Protein AF-M6GL65-F1 (afdb_monomer_lite)

Secondary structure (DSSP, 8-state):
-HHHHHHHHHHHTHHHHHH-TTTTTSTTTTTSS-HHHHHHHHHHHHHHHHHHHHHHT-HHHHHHHHHHHHHIIIIII--

Organism: NCBI:txid1001590

pLDDT: mean 88.56, std 8.02, range [53.94, 97.06]

Sequence (79 aa):
MSSASFIFNQVIEKDRDAKMKRTSNRPIPSGRISVVQATLVGIAMMGSSFYVLAVYVNLLTALCAFAALISYVFLYTIF

Structure (mmCIF, N/CA/C/O backbone):
data_AF-M6GL65-F1
#
_entry.id   AF-M6GL65-F1
#
loop_
_atom_site.group_PDB
_atom_site.id
_atom_site.type_symbol
_atom_site.label_atom_id
_atom_site.label_alt_id
_atom_site.label_comp_id
_atom_site.label_asym_id
_atom_site.label_entity_id
_atom_site.label_seq_id
_atom_site.pdbx_PDB_ins_code
_atom_site.Cartn_x
_atom_site.Cartn_y
_atom_site.Cartn_z
_atom_site.occupancy
_atom_site.B_iso_or_equiv
_atom_site.auth_seq_id
_atom_site.auth_comp_id
_atom_site.auth_asym_id
_atom_site.auth_atom_id
_atom_site.pdbx_PDB_model_num
ATOM 1 N N . MET A 1 1 ? -3.814 4.399 -8.187 1.00 87.94 1 MET A N 1
ATOM 2 C CA . MET A 1 1 ? -3.252 4.502 -6.818 1.00 87.94 1 MET A CA 1
ATOM 3 C C . MET A 1 1 ? -4.305 4.686 -5.722 1.00 87.94 1 MET A C 1
ATOM 5 O O . MET A 1 1 ? -4.12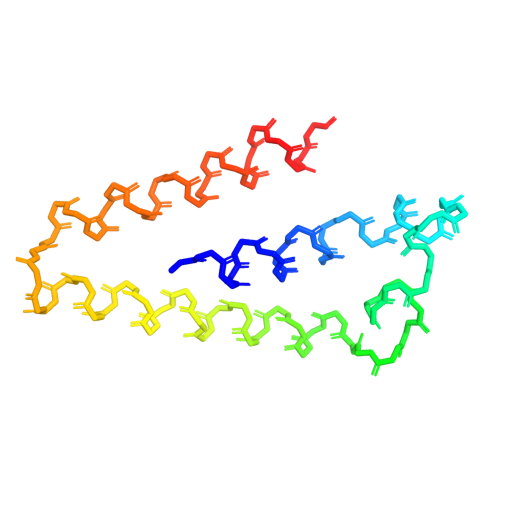6 4.109 -4.660 1.00 87.94 1 MET A O 1
ATOM 9 N N . SER A 1 2 ? -5.398 5.430 -5.947 1.00 89.00 2 SER A N 1
ATOM 10 C CA . SER A 1 2 ? -6.357 5.809 -4.890 1.00 89.00 2 SER A CA 1
ATOM 11 C C . SER A 1 2 ? -6.954 4.636 -4.104 1.00 89.00 2 SER A C 1
ATOM 13 O O . SER A 1 2 ? -7.061 4.715 -2.886 1.00 89.00 2 SER A O 1
ATOM 15 N N . SER A 1 3 ? -7.287 3.522 -4.764 1.00 89.19 3 SER A N 1
ATOM 16 C CA . SER A 1 3 ? -7.820 2.331 -4.086 1.00 89.19 3 SER A CA 1
ATOM 17 C C . SER A 1 3 ? -6.848 1.755 -3.053 1.00 89.19 3 SER A C 1
ATOM 19 O O . SER A 1 3 ? -7.269 1.394 -1.959 1.00 89.19 3 SER A O 1
ATOM 21 N N . ALA A 1 4 ? -5.546 1.721 -3.363 1.00 89.50 4 ALA A N 1
ATOM 22 C CA . ALA A 1 4 ? -4.527 1.286 -2.411 1.00 89.50 4 ALA A CA 1
ATOM 23 C C . ALA A 1 4 ? -4.454 2.240 -1.208 1.00 89.50 4 ALA A C 1
ATOM 25 O O . ALA A 1 4 ? -4.446 1.781 -0.070 1.00 89.50 4 ALA A O 1
ATOM 26 N N . SER A 1 5 ? -4.508 3.557 -1.444 1.00 88.50 5 SER A N 1
ATOM 27 C CA . SER A 1 5 ? -4.542 4.568 -0.377 1.00 88.50 5 SER A CA 1
ATOM 28 C C . SER A 1 5 ? -5.742 4.393 0.562 1.00 88.50 5 SER A C 1
ATOM 30 O O . SER A 1 5 ? -5.564 4.410 1.775 1.00 88.50 5 SER A O 1
ATOM 32 N N . PHE A 1 6 ? -6.949 4.151 0.034 1.00 89.19 6 PHE A N 1
ATOM 33 C CA . PHE A 1 6 ? -8.142 3.909 0.861 1.00 89.19 6 PHE A CA 1
ATOM 34 C C . PHE A 1 6 ? -8.049 2.633 1.702 1.00 89.19 6 PHE A C 1
ATOM 36 O O . PHE A 1 6 ? -8.530 2.609 2.837 1.00 89.19 6 PHE A O 1
ATOM 43 N N . ILE A 1 7 ? -7.463 1.569 1.145 1.00 90.25 7 ILE A N 1
ATOM 44 C CA . ILE A 1 7 ? -7.266 0.304 1.858 1.00 90.25 7 ILE A CA 1
ATOM 45 C C . ILE A 1 7 ? -6.255 0.500 2.989 1.00 90.25 7 ILE A C 1
ATOM 47 O O . ILE A 1 7 ? -6.557 0.155 4.130 1.00 90.25 7 ILE A O 1
ATOM 51 N N . PHE A 1 8 ? -5.097 1.102 2.701 1.00 90.06 8 PHE A N 1
ATOM 52 C CA . PHE A 1 8 ? -4.082 1.371 3.719 1.00 90.06 8 PHE A CA 1
ATOM 53 C C . PHE A 1 8 ? -4.595 2.310 4.813 1.00 90.06 8 PHE A C 1
ATOM 55 O O . PHE A 1 8 ? -4.342 2.043 5.984 1.00 90.06 8 PHE A O 1
ATOM 62 N N . ASN A 1 9 ? -5.392 3.325 4.465 1.00 89.88 9 ASN A N 1
ATOM 63 C CA . ASN A 1 9 ? -6.015 4.205 5.452 1.00 89.88 9 ASN A CA 1
ATOM 64 C C . ASN A 1 9 ? -6.858 3.421 6.463 1.00 89.88 9 ASN A C 1
ATOM 66 O O . ASN A 1 9 ? -6.674 3.545 7.666 1.00 89.88 9 ASN A O 1
ATOM 70 N N . GLN A 1 10 ? -7.747 2.551 5.979 1.00 88.31 10 GLN A N 1
ATOM 71 C CA . GLN A 1 10 ? -8.610 1.753 6.853 1.00 88.31 10 GLN A CA 1
ATOM 72 C C . GLN A 1 10 ? -7.851 0.683 7.648 1.00 88.31 10 GLN A C 1
ATOM 74 O O . GLN A 1 10 ? -8.287 0.310 8.735 1.00 88.31 10 GLN A O 1
ATOM 79 N N . VAL A 1 11 ? -6.743 0.165 7.109 1.00 89.56 11 VAL A N 1
ATOM 80 C CA . VAL A 1 11 ? -5.861 -0.766 7.825 1.00 89.56 11 VAL A CA 1
ATOM 81 C C . VAL A 1 11 ? -5.183 -0.066 9.002 1.00 89.56 11 VAL A C 1
ATOM 83 O O . VAL A 1 11 ? -5.198 -0.603 10.107 1.00 89.56 11 VAL A O 1
ATOM 86 N N . ILE A 1 12 ? -4.621 1.124 8.779 1.00 87.62 12 ILE A N 1
ATOM 87 C CA . ILE A 1 12 ? -3.865 1.869 9.794 1.00 87.62 12 ILE A CA 1
ATOM 88 C C . ILE A 1 12 ? -4.807 2.505 10.823 1.00 87.62 12 ILE A C 1
ATOM 90 O O . ILE A 1 12 ? -4.547 2.449 12.020 1.00 87.62 12 ILE A O 1
ATOM 94 N N . GLU A 1 13 ? -5.937 3.065 10.386 1.00 89.31 13 GLU A N 1
ATOM 95 C CA . GLU A 1 13 ? -6.912 3.703 11.276 1.00 89.31 13 GLU A CA 1
ATOM 96 C C . GLU A 1 13 ? -7.892 2.723 11.926 1.00 89.31 13 GLU A C 1
ATOM 98 O O . GLU A 1 13 ? -8.786 3.168 12.642 1.00 89.31 13 GLU A O 1
ATOM 103 N N . LYS A 1 14 ? -7.743 1.406 11.724 1.00 87.31 14 LYS A N 1
ATOM 104 C CA . LYS A 1 14 ? -8.689 0.381 12.196 1.00 87.31 14 LYS A CA 1
ATOM 105 C C . LYS A 1 14 ? -9.167 0.619 13.635 1.00 87.31 14 LYS A C 1
ATOM 107 O O . LYS A 1 14 ? -10.369 0.588 13.895 1.00 87.31 14 LYS A O 1
ATOM 112 N N . ASP A 1 15 ? -8.247 0.863 14.564 1.00 85.50 15 ASP A N 1
ATOM 113 C CA . ASP A 1 15 ? -8.583 1.011 15.985 1.00 85.50 15 ASP A CA 1
ATOM 114 C C . ASP A 1 15 ? -9.272 2.348 16.302 1.00 85.50 15 ASP A C 1
ATOM 116 O O . ASP A 1 15 ? -10.106 2.416 17.209 1.00 85.50 15 ASP A O 1
ATOM 120 N N . ARG A 1 16 ? -8.950 3.414 15.551 1.00 84.56 16 ARG A N 1
ATOM 121 C CA . ARG A 1 16 ? -9.632 4.718 15.636 1.00 84.56 16 ARG A CA 1
ATOM 122 C C . ARG A 1 16 ? -11.037 4.610 15.045 1.00 84.56 16 ARG A C 1
ATOM 124 O O . ARG A 1 16 ? -12.006 4.997 15.698 1.00 84.56 16 ARG A O 1
ATOM 131 N N . ASP A 1 17 ? -11.154 4.010 13.865 1.00 87.56 17 ASP A N 1
ATOM 132 C CA . ASP A 1 17 ? -12.419 3.806 13.167 1.00 87.56 17 ASP A CA 1
ATOM 133 C C . ASP A 1 17 ? -13.396 2.947 13.976 1.00 87.56 17 ASP A C 1
ATOM 135 O O . ASP A 1 17 ? -14.584 3.262 14.035 1.00 87.56 17 ASP A O 1
ATOM 139 N N . ALA A 1 18 ? -12.912 1.910 14.667 1.00 86.62 18 ALA A N 1
ATOM 140 C CA . ALA A 1 18 ? -13.743 1.061 15.521 1.00 86.62 18 ALA A CA 1
ATOM 141 C C . ALA A 1 18 ? -14.438 1.837 16.660 1.00 86.62 18 ALA A C 1
ATOM 143 O O . ALA A 1 18 ? -15.519 1.446 17.102 1.00 86.62 18 ALA A O 1
ATOM 144 N N . LYS A 1 19 ? -13.856 2.956 17.114 1.00 88.75 19 LYS A N 1
ATOM 145 C CA . LYS A 1 19 ? -14.389 3.795 18.204 1.00 88.75 19 LYS A CA 1
ATOM 146 C C . LYS A 1 19 ? -15.312 4.917 17.714 1.00 88.75 19 LYS A C 1
ATOM 148 O O . LYS A 1 19 ? -15.954 5.580 18.528 1.00 88.75 19 LYS A O 1
ATOM 153 N N . MET A 1 20 ? -15.402 5.152 16.405 1.00 87.19 20 MET A N 1
ATOM 154 C CA . MET A 1 20 ? -16.193 6.239 15.825 1.00 87.19 20 MET A CA 1
ATOM 155 C C . MET A 1 20 ? -17.565 5.753 15.346 1.00 87.19 20 MET A C 1
ATOM 157 O O . MET A 1 20 ? -17.659 4.881 14.488 1.00 87.19 20 MET A O 1
ATOM 161 N N . LYS A 1 21 ? -18.650 6.411 15.787 1.00 86.12 21 LYS A N 1
ATOM 162 C CA . LYS A 1 21 ? -20.034 6.113 15.343 1.00 86.12 21 LYS A CA 1
ATOM 163 C C . LYS A 1 21 ? -20.214 6.080 13.818 1.00 86.12 21 LYS A C 1
ATOM 165 O O . LYS A 1 21 ? -21.063 5.350 13.322 1.00 86.12 21 LYS A O 1
ATOM 170 N N . ARG A 1 22 ? -19.450 6.894 13.081 1.00 87.56 22 ARG A N 1
ATOM 171 C CA . ARG A 1 22 ? -19.557 7.028 11.620 1.00 87.56 22 ARG A CA 1
ATOM 172 C C . ARG A 1 22 ? -18.779 5.953 10.852 1.00 87.56 22 ARG A C 1
ATOM 174 O O . ARG A 1 22 ? -19.193 5.599 9.753 1.00 87.56 22 ARG A O 1
ATOM 181 N N . THR A 1 23 ? -17.654 5.464 11.379 1.00 87.31 23 THR A N 1
ATOM 182 C CA . THR A 1 23 ? -16.717 4.598 10.636 1.00 87.31 23 THR A CA 1
ATOM 183 C C . THR A 1 23 ? -16.532 3.205 11.239 1.00 87.31 23 THR A C 1
ATOM 185 O O . THR A 1 23 ? -15.926 2.352 10.592 1.00 87.31 23 THR A O 1
ATOM 188 N N . SER A 1 24 ? -17.166 2.910 12.376 1.00 86.75 24 SER A N 1
ATOM 189 C CA . SER A 1 24 ? -17.135 1.591 13.026 1.00 86.75 24 SER A CA 1
ATOM 190 C C . SER A 1 24 ? -17.668 0.451 12.152 1.00 86.75 24 SER A C 1
ATOM 192 O O . SER A 1 24 ? -17.207 -0.682 12.257 1.00 86.75 24 SER A O 1
ATOM 194 N N . ASN A 1 25 ? -18.594 0.749 11.235 1.00 88.31 25 ASN A N 1
ATOM 195 C CA . ASN A 1 25 ? -19.174 -0.223 10.302 1.00 88.31 25 ASN A CA 1
ATOM 196 C C . ASN A 1 25 ? -18.326 -0.477 9.041 1.00 88.31 25 ASN A C 1
ATOM 198 O O . ASN A 1 25 ? -18.750 -1.238 8.167 1.00 88.31 25 ASN A O 1
ATOM 202 N N . ARG A 1 26 ? -17.146 0.146 8.906 1.00 86.50 26 ARG A N 1
ATOM 203 C CA . ARG A 1 26 ? -16.242 -0.129 7.779 1.00 86.50 26 ARG A CA 1
ATOM 204 C C . ARG A 1 26 ? -15.774 -1.599 7.801 1.00 86.50 26 ARG A C 1
ATOM 206 O O . ARG A 1 26 ? -15.700 -2.200 8.875 1.00 86.50 26 ARG A O 1
ATOM 213 N N . PRO A 1 27 ? -15.432 -2.207 6.649 1.00 85.62 27 PRO A N 1
ATOM 214 C CA . PRO A 1 27 ? -15.172 -3.650 6.551 1.00 85.62 27 PRO A CA 1
ATOM 215 C C . PRO A 1 27 ? -14.033 -4.176 7.439 1.00 85.62 27 PRO A C 1
ATOM 217 O O . PRO A 1 27 ? -14.120 -5.290 7.947 1.00 85.62 27 PRO A O 1
ATOM 220 N N . ILE A 1 28 ? -12.979 -3.381 7.637 1.00 87.50 28 ILE A N 1
ATOM 221 C CA . ILE A 1 28 ? -11.793 -3.747 8.429 1.00 87.50 28 ILE A CA 1
ATOM 222 C C . ILE A 1 28 ? -12.030 -3.591 9.948 1.00 87.50 28 ILE A C 1
ATOM 224 O O . ILE A 1 28 ? -11.803 -4.560 10.676 1.00 87.50 28 ILE A O 1
ATOM 228 N N . PRO A 1 29 ? -12.522 -2.445 10.467 1.00 84.06 29 PRO A N 1
ATOM 229 C CA . PRO A 1 29 ? -12.822 -2.297 11.897 1.00 84.06 29 PRO A CA 1
ATOM 230 C C . PRO A 1 29 ? -13.993 -3.166 12.369 1.00 84.06 29 PRO A C 1
ATOM 232 O O . PRO A 1 29 ? -13.967 -3.637 13.501 1.00 84.06 29 PRO A O 1
ATOM 235 N N . SER A 1 30 ? -14.972 -3.460 11.504 1.00 86.75 30 SER A N 1
ATOM 236 C CA . SER A 1 30 ? -16.064 -4.400 11.820 1.00 86.75 30 SER A CA 1
ATOM 237 C C . SER A 1 30 ? -15.665 -5.880 11.737 1.00 86.75 30 SER A C 1
ATOM 239 O O . SER A 1 30 ? -16.489 -6.749 12.013 1.00 86.75 30 SER A O 1
ATOM 241 N N . GLY A 1 31 ? -14.425 -6.190 11.336 1.00 86.31 31 GLY A N 1
ATOM 242 C CA . GLY A 1 31 ? -13.903 -7.558 11.268 1.00 86.31 31 GLY A CA 1
ATOM 243 C C . GLY A 1 31 ? -14.403 -8.399 10.089 1.00 86.31 31 GLY A C 1
ATOM 244 O O . GLY A 1 31 ? -14.076 -9.580 10.017 1.00 86.31 31 GLY A O 1
ATOM 245 N N . ARG A 1 32 ? -15.154 -7.818 9.141 1.00 89.12 32 ARG A N 1
ATOM 246 C CA . ARG A 1 32 ? -15.618 -8.522 7.926 1.00 89.12 32 ARG A CA 1
ATOM 247 C C . ARG A 1 32 ? -14.473 -8.882 6.980 1.00 89.12 32 ARG A C 1
ATOM 249 O O . ARG A 1 32 ? -14.595 -9.829 6.212 1.00 89.12 32 ARG A O 1
ATOM 256 N N . ILE A 1 33 ? -13.385 -8.111 7.016 1.00 89.94 33 ILE A N 1
ATOM 257 C CA . ILE A 1 33 ? -12.158 -8.361 6.255 1.00 89.94 33 ILE A CA 1
ATOM 258 C C . ILE A 1 33 ? -10.980 -8.384 7.228 1.00 89.94 33 ILE A C 1
ATOM 260 O O . ILE A 1 33 ? -10.807 -7.463 8.029 1.00 89.94 33 ILE A O 1
ATOM 264 N N . SER A 1 34 ? -10.148 -9.426 7.140 1.00 91.50 34 SER A N 1
ATOM 265 C CA . SER A 1 34 ? -8.916 -9.507 7.927 1.00 91.50 34 SER A CA 1
ATOM 266 C C . SER A 1 34 ? -7.934 -8.413 7.509 1.00 91.50 34 SER A C 1
ATOM 268 O O . SER A 1 34 ? -7.747 -8.154 6.321 1.00 91.50 34 SER A O 1
ATOM 270 N N . VAL A 1 35 ? -7.243 -7.822 8.486 1.00 89.94 35 VAL A N 1
ATOM 271 C CA . VAL A 1 35 ? -6.192 -6.819 8.251 1.00 89.94 35 VAL A CA 1
ATOM 272 C C . VAL A 1 35 ? -5.141 -7.349 7.277 1.00 89.94 35 VAL A C 1
ATOM 274 O O . VAL A 1 35 ? -4.738 -6.642 6.364 1.00 89.94 35 VAL A O 1
ATOM 277 N N . VAL A 1 36 ? -4.760 -8.622 7.408 1.00 90.50 36 VAL A N 1
ATOM 278 C CA . VAL A 1 36 ? -3.762 -9.259 6.536 1.00 90.50 36 VAL A CA 1
ATOM 279 C C . VAL A 1 36 ? -4.251 -9.324 5.089 1.00 90.50 36 VAL A C 1
ATOM 281 O O . VAL A 1 36 ? -3.517 -8.969 4.170 1.00 90.50 36 VAL A O 1
ATOM 284 N N . GLN A 1 37 ? -5.507 -9.732 4.882 1.00 92.06 37 GLN A N 1
ATOM 285 C CA . GLN A 1 37 ? -6.109 -9.800 3.548 1.00 92.06 37 GLN A CA 1
ATOM 286 C C . GLN A 1 37 ? -6.208 -8.407 2.920 1.00 92.06 37 GLN A C 1
ATOM 288 O O . GLN A 1 37 ? -5.831 -8.227 1.764 1.00 92.06 37 GLN A O 1
ATOM 293 N N . ALA A 1 38 ? -6.658 -7.414 3.691 1.00 92.69 38 ALA A N 1
ATOM 294 C CA . ALA A 1 38 ? -6.723 -6.032 3.238 1.00 92.69 38 ALA A CA 1
ATOM 295 C C . ALA A 1 38 ? -5.337 -5.505 2.834 1.00 92.69 38 ALA A C 1
ATOM 297 O O . ALA A 1 38 ? -5.193 -4.956 1.745 1.00 92.69 38 ALA A O 1
ATOM 298 N N . THR A 1 39 ? -4.303 -5.733 3.647 1.00 91.12 39 THR A N 1
ATOM 299 C CA . THR A 1 39 ? -2.934 -5.296 3.342 1.00 91.12 39 THR A CA 1
ATOM 300 C C . THR A 1 39 ? -2.394 -5.943 2.067 1.00 91.12 39 THR A C 1
ATOM 302 O O . THR A 1 39 ? -1.831 -5.240 1.229 1.00 91.12 39 THR A O 1
ATOM 305 N N . LEU A 1 40 ? -2.608 -7.249 1.865 1.00 94.25 40 LEU A N 1
ATOM 306 C CA . LEU A 1 40 ? -2.192 -7.939 0.637 1.00 94.25 40 LEU A CA 1
ATOM 307 C C . LEU A 1 40 ? -2.871 -7.353 -0.606 1.00 94.25 40 LEU A C 1
ATOM 309 O O . LEU A 1 40 ? -2.201 -7.077 -1.602 1.00 94.25 40 LEU A O 1
ATOM 313 N N . VAL A 1 41 ? -4.181 -7.100 -0.537 1.00 94.44 41 VAL A N 1
ATOM 314 C CA . VAL A 1 41 ? -4.922 -6.462 -1.636 1.00 94.44 41 VAL A CA 1
ATOM 315 C C . VAL A 1 41 ? -4.429 -5.031 -1.871 1.00 94.44 41 VAL A C 1
ATOM 317 O O . VAL A 1 41 ? -4.247 -4.628 -3.019 1.00 94.44 41 VAL A O 1
ATOM 320 N N . GLY A 1 42 ? -4.150 -4.271 -0.809 1.00 93.12 42 GLY A N 1
ATOM 321 C CA . GLY A 1 42 ? -3.579 -2.925 -0.897 1.00 93.12 42 GLY A CA 1
ATOM 322 C C . GLY A 1 42 ? -2.231 -2.909 -1.623 1.00 93.12 42 GLY A C 1
ATOM 323 O O . GLY A 1 42 ? -2.040 -2.112 -2.545 1.00 93.12 42 GLY A O 1
ATOM 324 N N . ILE A 1 43 ? -1.331 -3.838 -1.281 1.00 93.38 43 ILE A N 1
ATOM 325 C CA . ILE A 1 43 ? -0.026 -4.003 -1.940 1.00 93.38 43 ILE A CA 1
ATOM 326 C C . ILE A 1 43 ? -0.204 -4.396 -3.411 1.00 93.38 43 ILE A C 1
ATOM 328 O O . ILE A 1 43 ? 0.434 -3.801 -4.281 1.00 93.38 43 ILE A O 1
ATOM 332 N N . ALA A 1 44 ? -1.103 -5.336 -3.714 1.00 95.88 44 ALA A N 1
ATOM 333 C CA . ALA A 1 44 ? -1.376 -5.749 -5.090 1.00 95.88 44 ALA A CA 1
ATOM 334 C C . ALA A 1 44 ? -1.910 -4.586 -5.947 1.00 95.88 44 ALA A C 1
ATOM 336 O O . ALA A 1 44 ? -1.456 -4.380 -7.075 1.00 95.88 44 ALA A O 1
ATOM 337 N N . MET A 1 45 ? -2.830 -3.781 -5.405 1.00 94.50 45 MET A N 1
ATOM 338 C CA . MET A 1 45 ? -3.375 -2.598 -6.082 1.00 94.50 45 MET A CA 1
ATOM 339 C C . MET A 1 45 ? -2.332 -1.494 -6.270 1.00 94.50 45 MET A C 1
ATOM 341 O O . MET A 1 45 ? -2.322 -0.831 -7.313 1.00 94.50 45 MET A O 1
ATOM 345 N N . MET A 1 46 ? -1.451 -1.303 -5.285 1.00 94.38 46 MET A N 1
ATOM 346 C CA . MET A 1 46 ? -0.328 -0.371 -5.368 1.00 94.38 46 MET A CA 1
ATOM 347 C C . MET A 1 46 ? 0.639 -0.788 -6.478 1.00 94.38 46 MET A C 1
ATOM 349 O O . MET A 1 46 ? 0.918 0.017 -7.363 1.00 9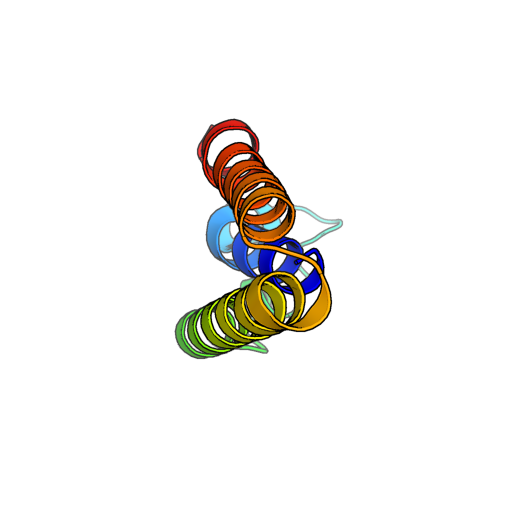4.38 46 MET A O 1
ATOM 353 N N . GLY A 1 47 ? 1.087 -2.048 -6.473 1.00 94.88 47 GLY A N 1
ATOM 354 C CA . GLY A 1 47 ? 2.002 -2.587 -7.480 1.00 94.88 47 GLY A CA 1
ATOM 355 C C . GLY A 1 47 ? 1.412 -2.545 -8.888 1.00 94.88 47 GLY A C 1
ATOM 356 O O . GLY A 1 47 ? 2.062 -2.057 -9.808 1.00 94.88 47 GLY A O 1
ATOM 357 N N . SER A 1 48 ? 0.150 -2.956 -9.046 1.00 96.25 48 SER A N 1
ATOM 358 C CA . SER A 1 48 ? -0.545 -2.923 -10.342 1.00 96.25 48 SER A CA 1
ATOM 359 C C . SER A 1 48 ? -0.692 -1.495 -10.869 1.00 96.25 48 SER A C 1
ATOM 361 O O . SER A 1 48 ? -0.398 -1.227 -12.030 1.00 96.25 48 SER A O 1
ATOM 363 N N . SER A 1 49 ? -1.095 -0.552 -10.007 1.00 93.69 49 SER A N 1
ATOM 364 C CA . SER A 1 49 ? -1.190 0.862 -10.388 1.00 93.69 49 SER A CA 1
ATOM 365 C C . SER A 1 49 ? 0.177 1.424 -10.785 1.00 93.69 49 SER A C 1
ATOM 367 O O . SER A 1 49 ? 0.286 2.092 -11.807 1.00 93.69 49 SER A O 1
ATOM 369 N N . PHE A 1 50 ? 1.220 1.147 -9.999 1.00 95.31 50 PHE A N 1
ATOM 370 C CA . PHE A 1 50 ? 2.573 1.614 -10.290 1.00 95.31 50 PHE A CA 1
ATOM 371 C C . PHE A 1 50 ? 3.083 1.061 -11.623 1.00 95.31 50 PHE A C 1
ATOM 373 O O . PHE A 1 50 ? 3.583 1.825 -12.443 1.00 95.31 50 PHE A O 1
ATOM 380 N N . TYR A 1 51 ? 2.900 -0.240 -11.863 1.00 96.56 51 TYR A N 1
ATOM 381 C CA . TYR A 1 51 ? 3.282 -0.897 -13.109 1.00 96.56 51 TYR A CA 1
ATOM 382 C C . TYR A 1 51 ? 2.596 -0.259 -14.322 1.00 96.56 51 TYR A C 1
ATOM 384 O O . TYR A 1 51 ? 3.265 0.092 -15.292 1.00 96.56 51 TYR A O 1
ATOM 392 N N . VAL A 1 52 ? 1.279 -0.035 -14.242 1.00 96.44 52 VAL A N 1
ATOM 393 C CA . VAL A 1 52 ? 0.523 0.602 -15.328 1.00 96.44 52 VAL A CA 1
ATOM 394 C C . VAL A 1 52 ? 1.058 2.005 -15.622 1.00 96.44 52 VAL A C 1
ATOM 396 O O . VAL A 1 52 ? 1.304 2.326 -16.781 1.00 96.44 52 VAL A O 1
ATOM 399 N N . LEU A 1 53 ? 1.297 2.832 -14.598 1.00 95.00 53 LEU A N 1
ATOM 400 C CA . LEU A 1 53 ? 1.861 4.167 -14.817 1.00 95.00 53 LEU A CA 1
ATOM 401 C C . LEU A 1 53 ? 3.291 4.114 -15.376 1.00 95.00 53 LEU A C 1
ATOM 403 O O . LEU A 1 53 ? 3.618 4.893 -16.269 1.00 95.00 53 LEU A O 1
ATOM 407 N N . ALA A 1 54 ? 4.131 3.206 -14.880 1.00 95.75 54 ALA A N 1
ATOM 408 C CA . ALA A 1 54 ? 5.528 3.116 -15.290 1.00 95.75 54 ALA A CA 1
ATOM 409 C C . ALA A 1 54 ? 5.678 2.674 -16.754 1.00 95.75 54 ALA A C 1
ATOM 411 O O . ALA A 1 54 ? 6.525 3.217 -17.460 1.00 95.75 54 ALA A O 1
ATOM 412 N N . VAL A 1 55 ? 4.851 1.721 -17.205 1.00 97.06 55 VAL A N 1
ATOM 413 C CA . VAL A 1 55 ? 4.930 1.136 -18.555 1.00 97.06 55 VAL A CA 1
ATOM 414 C C . VAL A 1 55 ? 4.170 1.959 -19.592 1.00 97.06 55 VAL A C 1
ATOM 416 O O . VAL A 1 55 ? 4.680 2.171 -20.687 1.00 97.06 55 VAL A O 1
ATOM 419 N N . TYR A 1 56 ? 2.959 2.421 -19.270 1.00 96.44 56 TYR A N 1
ATOM 420 C CA . TYR A 1 56 ? 2.072 3.047 -20.258 1.00 96.44 56 TYR A CA 1
ATOM 421 C C . TYR A 1 56 ? 2.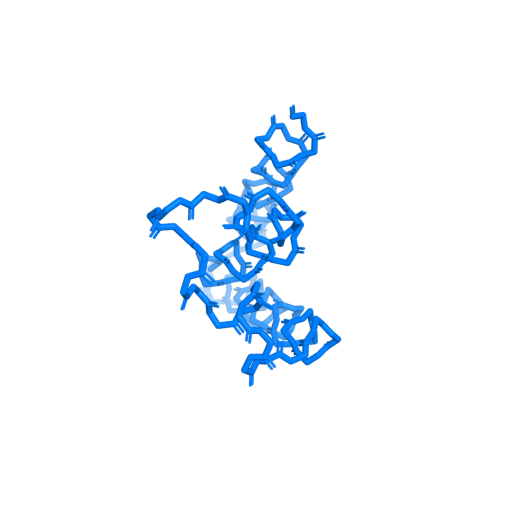118 4.577 -20.259 1.00 96.44 56 TYR A C 1
ATOM 423 O O . TYR A 1 56 ? 1.572 5.191 -21.172 1.00 96.44 56 TYR A O 1
ATOM 431 N N . VAL A 1 57 ? 2.733 5.204 -19.250 1.00 95.69 57 VAL A N 1
ATOM 432 C CA . VAL A 1 57 ? 2.801 6.670 -19.140 1.00 95.69 57 VAL A CA 1
ATOM 433 C C . VAL A 1 57 ? 4.251 7.135 -19.074 1.00 95.69 57 VAL A C 1
ATOM 435 O O . VAL A 1 57 ? 4.736 7.735 -20.028 1.00 95.69 57 VAL A O 1
ATOM 438 N N . ASN A 1 58 ? 4.926 6.904 -17.946 1.00 93.44 58 ASN A N 1
ATOM 439 C CA . ASN A 1 58 ? 6.368 7.054 -17.731 1.00 93.44 58 ASN A CA 1
ATOM 440 C C . ASN A 1 58 ? 6.697 6.812 -16.248 1.00 93.44 58 ASN A C 1
ATOM 442 O O . ASN A 1 58 ? 5.845 6.909 -15.356 1.00 93.44 58 ASN A O 1
ATOM 446 N N . LEU A 1 59 ? 7.980 6.575 -15.973 1.00 93.81 59 LEU A N 1
ATOM 447 C CA . LEU A 1 59 ? 8.469 6.343 -14.618 1.00 93.81 59 LEU A CA 1
ATOM 448 C C . LEU A 1 59 ? 8.275 7.555 -13.690 1.00 93.81 59 LEU A C 1
ATOM 450 O O . LEU A 1 59 ? 7.965 7.369 -12.517 1.00 93.81 59 LEU A O 1
ATOM 454 N N . LEU A 1 60 ? 8.409 8.788 -14.194 1.00 95.00 60 LEU A N 1
ATOM 455 C CA . LEU A 1 60 ? 8.284 9.993 -13.367 1.00 95.00 60 LEU A CA 1
ATOM 456 C C . LEU A 1 60 ? 6.867 10.129 -12.787 1.00 95.00 60 LEU A C 1
ATOM 458 O O . LEU A 1 60 ? 6.712 10.348 -11.589 1.00 95.00 60 LEU A O 1
ATOM 462 N N . THR A 1 61 ? 5.825 9.917 -13.596 1.00 94.50 61 THR A N 1
ATOM 463 C CA . THR A 1 61 ? 4.428 9.949 -13.135 1.00 94.50 61 THR A CA 1
ATOM 464 C C . THR A 1 61 ? 4.137 8.819 -12.143 1.00 94.50 61 THR A C 1
ATOM 466 O O . THR A 1 61 ? 3.448 9.046 -11.146 1.00 94.50 61 THR A O 1
ATOM 469 N N . ALA A 1 62 ? 4.697 7.622 -12.361 1.00 93.56 62 ALA A N 1
ATOM 470 C CA . ALA A 1 62 ? 4.576 6.509 -11.418 1.00 93.56 62 ALA A CA 1
ATOM 471 C C . ALA A 1 62 ? 5.201 6.845 -10.052 1.00 93.56 62 ALA A C 1
ATOM 473 O O . ALA A 1 62 ? 4.567 6.631 -9.016 1.00 93.56 62 ALA A O 1
ATOM 474 N N . LEU A 1 63 ? 6.401 7.436 -10.052 1.00 94.56 63 LEU A N 1
ATOM 475 C CA . LEU A 1 63 ? 7.092 7.887 -8.843 1.00 94.56 63 LEU A CA 1
ATOM 476 C C . LEU A 1 63 ? 6.337 9.013 -8.132 1.00 94.56 63 LEU A C 1
ATOM 478 O O . LEU A 1 63 ? 6.187 8.946 -6.916 1.00 94.56 63 LEU A O 1
ATOM 482 N N . CYS A 1 64 ? 5.798 10.000 -8.854 1.00 94.38 64 CYS A N 1
ATOM 483 C CA . CYS A 1 64 ? 4.973 11.053 -8.254 1.00 94.38 64 CYS A CA 1
ATOM 484 C C . CYS A 1 64 ? 3.720 10.481 -7.578 1.00 94.38 64 CYS A C 1
ATOM 486 O O . CYS A 1 64 ? 3.399 10.848 -6.448 1.00 94.38 64 CYS A O 1
ATOM 488 N N . ALA A 1 65 ? 3.022 9.553 -8.236 1.00 92.62 65 ALA A N 1
ATOM 489 C CA . ALA A 1 65 ? 1.835 8.922 -7.669 1.00 92.62 65 ALA A CA 1
ATOM 490 C C . ALA A 1 65 ? 2.174 8.014 -6.468 1.00 92.62 65 ALA A C 1
ATOM 492 O O . ALA A 1 65 ? 1.388 7.917 -5.523 1.00 92.62 65 ALA A O 1
ATOM 493 N N . PHE A 1 66 ? 3.344 7.372 -6.478 1.00 91.62 66 PHE A N 1
ATOM 494 C CA . PHE A 1 66 ? 3.852 6.599 -5.346 1.00 91.62 66 PHE A CA 1
ATOM 495 C C . PHE A 1 66 ? 4.247 7.497 -4.170 1.00 91.62 66 PHE A C 1
ATOM 497 O O . PHE A 1 66 ? 3.853 7.229 -3.037 1.00 91.62 66 PHE A O 1
ATOM 504 N N . ALA A 1 67 ? 4.936 8.607 -4.441 1.00 92.50 67 ALA A N 1
ATOM 505 C CA . ALA A 1 67 ? 5.262 9.620 -3.447 1.00 92.50 67 ALA A CA 1
ATOM 506 C C . ALA A 1 67 ? 3.991 10.194 -2.809 1.00 92.50 67 ALA A C 1
ATOM 508 O O . ALA A 1 67 ? 3.921 10.272 -1.591 1.00 92.50 67 ALA A O 1
ATOM 509 N N . ALA A 1 68 ? 2.948 10.486 -3.594 1.00 91.00 68 ALA A N 1
ATOM 510 C CA . ALA A 1 68 ? 1.660 10.937 -3.065 1.00 91.00 68 ALA A CA 1
ATOM 511 C C . ALA A 1 68 ? 1.014 9.907 -2.117 1.00 91.00 68 ALA A C 1
ATOM 513 O O . ALA A 1 68 ? 0.471 10.283 -1.077 1.00 91.00 68 ALA A O 1
ATOM 514 N N . LEU A 1 69 ? 1.103 8.609 -2.438 1.00 88.81 69 LEU A N 1
ATOM 515 C CA . LEU A 1 69 ? 0.636 7.540 -1.551 1.00 88.81 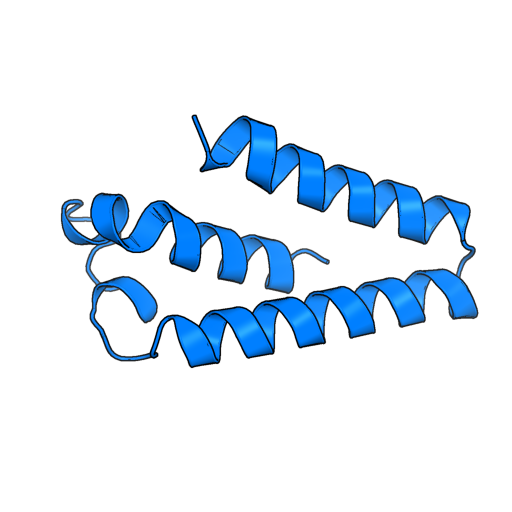69 LEU A CA 1
ATOM 516 C C . LEU A 1 69 ? 1.447 7.497 -0.250 1.00 88.81 69 LEU A C 1
ATOM 518 O O . LEU A 1 69 ? 0.849 7.424 0.822 1.00 88.81 69 LEU A O 1
ATOM 522 N N . ILE A 1 70 ? 2.780 7.578 -0.330 1.00 86.88 70 ILE A N 1
ATOM 523 C CA . ILE A 1 70 ? 3.658 7.618 0.850 1.00 86.88 70 ILE A CA 1
ATOM 524 C C . ILE A 1 70 ? 3.345 8.841 1.704 1.00 86.88 70 ILE A C 1
ATOM 526 O O . ILE A 1 70 ? 3.146 8.692 2.904 1.00 86.88 70 ILE A O 1
ATOM 530 N N . SER A 1 71 ? 3.267 10.030 1.105 1.00 85.38 71 SER A N 1
ATOM 531 C CA . SER A 1 71 ? 2.939 11.271 1.804 1.00 85.38 71 SER A CA 1
ATOM 532 C C . SER A 1 71 ? 1.598 11.164 2.520 1.00 85.38 71 SER A C 1
ATOM 534 O O . SER A 1 71 ? 1.499 11.569 3.669 1.00 85.38 71 SER A O 1
ATOM 536 N N . TYR A 1 72 ? 0.584 10.567 1.896 1.00 82.75 72 TYR A N 1
ATOM 537 C CA . TYR A 1 72 ? -0.702 10.335 2.546 1.00 82.75 72 TYR A CA 1
ATOM 538 C C . TYR A 1 72 ? -0.587 9.365 3.736 1.00 82.75 72 TYR A C 1
ATOM 540 O O . TYR A 1 72 ? -1.038 9.669 4.836 1.00 82.75 72 TYR A O 1
ATOM 548 N N . VAL A 1 73 ? 0.082 8.223 3.568 1.00 77.31 73 VAL A N 1
ATOM 549 C CA . VAL A 1 73 ? 0.253 7.257 4.664 1.00 77.31 73 VAL A CA 1
ATOM 550 C C . VAL A 1 73 ? 1.061 7.864 5.820 1.00 77.31 73 VAL A C 1
ATOM 552 O O . VAL A 1 73 ? 0.599 7.855 6.958 1.00 77.31 73 VAL A O 1
ATOM 555 N N . PHE A 1 74 ? 2.225 8.451 5.537 1.00 76.94 74 PHE A N 1
ATOM 556 C CA . PHE A 1 74 ? 3.136 8.980 6.554 1.00 76.94 74 PHE A CA 1
ATOM 557 C C . PHE A 1 74 ? 2.674 10.289 7.194 1.00 76.94 74 PHE A C 1
ATOM 559 O O . PHE A 1 74 ? 2.804 10.431 8.405 1.00 76.94 74 PHE A O 1
ATOM 566 N N . LEU A 1 75 ? 2.164 11.249 6.419 1.00 71.62 75 LEU A N 1
ATOM 567 C CA . LEU A 1 75 ? 1.805 12.567 6.955 1.00 71.62 75 LEU A CA 1
ATOM 568 C C . LEU A 1 75 ? 0.380 12.608 7.502 1.00 71.62 75 LEU A C 1
ATOM 570 O O . LEU A 1 75 ? 0.135 13.328 8.461 1.00 7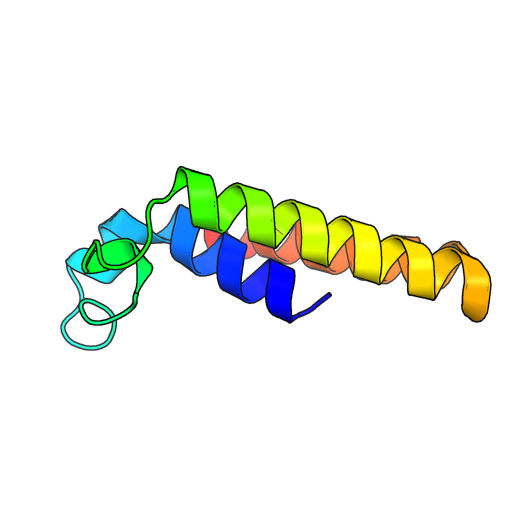1.62 75 LEU A O 1
ATOM 574 N N . TYR A 1 76 ? -0.556 11.871 6.895 1.00 63.75 76 TYR A N 1
ATOM 575 C CA . TYR A 1 76 ? -1.969 11.938 7.278 1.00 63.75 76 TYR A CA 1
ATOM 576 C C . TYR A 1 76 ? -2.397 10.803 8.208 1.00 63.75 76 TYR A C 1
ATOM 578 O O . TYR A 1 76 ? -3.262 11.010 9.049 1.00 63.75 76 TYR A O 1
ATOM 586 N N . THR A 1 77 ? -1.821 9.606 8.059 1.00 62.00 77 THR A N 1
ATOM 587 C CA . THR A 1 77 ? -2.372 8.406 8.714 1.00 62.00 77 THR A CA 1
ATOM 588 C C . THR A 1 77 ? -1.585 7.969 9.954 1.00 62.00 77 THR A C 1
ATOM 590 O O . THR A 1 77 ? -2.157 7.354 10.853 1.00 62.00 77 THR A O 1
ATOM 593 N N . ILE A 1 78 ? -0.279 8.257 10.009 1.00 61.44 78 ILE A N 1
ATOM 594 C CA . ILE A 1 78 ? 0.593 7.884 11.140 1.00 61.44 78 ILE A CA 1
ATOM 595 C C . ILE A 1 78 ? 0.538 8.911 12.286 1.00 61.44 78 ILE A C 1
ATOM 597 O O . ILE A 1 78 ? 0.747 8.531 13.438 1.00 61.44 78 ILE A 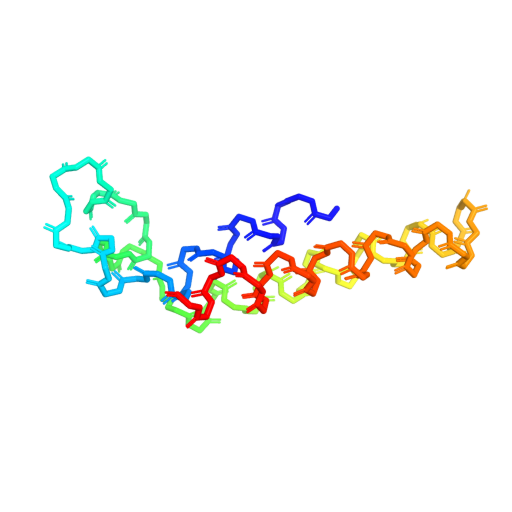O 1
ATOM 601 N N . PHE A 1 79 ? 0.224 10.176 11.993 1.00 53.94 79 PHE A N 1
ATOM 602 C CA . PHE A 1 79 ? -0.040 11.207 13.005 1.00 53.94 79 PHE A CA 1
ATOM 603 C C . PHE A 1 79 ? -1.533 11.248 13.406 1.00 53.94 79 PHE A C 1
ATOM 605 O O . PHE A 1 79 ? -1.854 11.882 14.433 1.00 53.94 79 PHE A O 1
#

InterPro domains:
  IPR000537 UbiA prenyltransferase [PF01040] (1-78)
  IPR006369 Protohaem IX farnesyltransferase [PTHR43448] (1-78)
  IPR044878 UbiA prenyltransferase superfamily [G3DSA:1.10.357.140] (1-79)

Radius of gyration: 13.79 Å; chains: 1; bounding box: 28×22×38 Å

Foldseek 3Di:
DVLLLVLLLCLLCLVVLCPDPVRVPPCDVVVVDDSVRSNVVSVVVLVVQLVCCCPVPHNVVSVVVVVVSVCCCVVPRVD